Protein AF-A0A9P4QUM4-F1 (afdb_monomer)

Foldseek 3Di:
DDDDPPPPPDLDPQQPDDLDPQHHDPWDFDDDVPDGRLDTPRFKDDAPVPPPSFIDGPNDNGGPVVVVVVVVVVVVVVVVVVVVVVVVVVVVCCVVCVDDPDDPDDD

Solvent-accessible surface area (backbone atoms only — not comparable to full-atom values): 6611 Å² total; per-residue (Å²): 135,84,83,79,81,78,70,75,83,64,80,50,73,34,54,82,35,65,51,80,90,43,68,51,40,90,71,42,67,38,72,46,98,94,38,84,51,64,39,21,70,75,49,33,40,72,21,79,80,64,48,88,89,40,65,17,47,70,80,48,87,37,21,76,65,53,52,47,52,52,51,52,50,54,48,52,53,50,52,56,54,44,52,55,49,50,52,53,50,50,54,51,46,48,69,78,55,63,77,78,79,78,75,75,84,82,129

Radius of gyration: 26.85 Å; Cα contacts (8 Å, |Δi|>4): 102; chains: 1; bounding box: 65×39×69 Å

Sequence (107 aa):
MGQLRTGTKHHCPGKNCWISDISPGGCRPVKEAGIKNAYCSKHEQKCPNGCASWICLKNQSGCGNCVREEEMESKREREAAQTTRDAANQAQDTFWNPGKERKKPRK

Mean predicted aligned error: 11.43 Å

Organism: NCBI:txid682080

Secondary structure (DSSP, 8-state):
----------SSGGGTS-BTTBPS----EEEETTEEEEEETTTEEE-TT--TT-EEETT-SS-HHHHHHHHHHHHHHHHHHHHHHHHHHHHHHHHHSPPPP-PPPP-

pLDDT: mean 81.12, std 12.54, range [36.0, 93.62]

Structure (mmCIF, N/CA/C/O backbone):
data_AF-A0A9P4QUM4-F1
#
_entry.id   AF-A0A9P4QUM4-F1
#
loop_
_atom_site.group_PDB
_atom_site.id
_atom_site.type_symbol
_atom_site.label_atom_id
_atom_site.label_alt_id
_atom_site.label_comp_id
_atom_site.label_asym_id
_atom_site.label_entity_id
_atom_site.label_seq_id
_atom_site.pdbx_PDB_ins_code
_at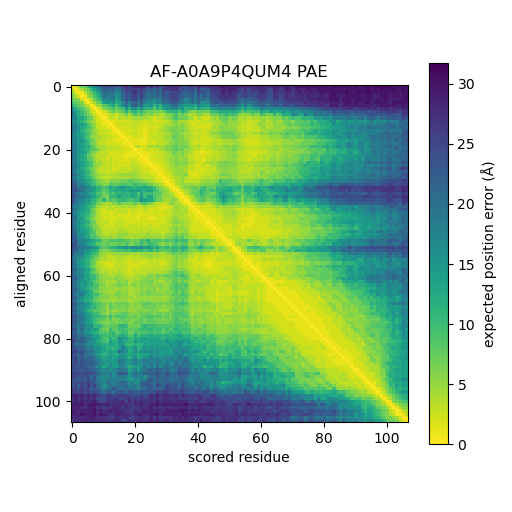om_site.Cartn_x
_atom_site.Cartn_y
_atom_site.Cartn_z
_atom_site.occupancy
_atom_site.B_iso_or_equiv
_atom_site.auth_seq_id
_atom_site.auth_comp_id
_atom_site.auth_asym_id
_atom_site.auth_atom_id
_atom_site.pdbx_PDB_model_num
ATOM 1 N N . MET A 1 1 ? 23.153 31.262 -3.379 1.00 36.00 1 MET A N 1
ATOM 2 C CA . MET A 1 1 ? 23.438 30.217 -4.388 1.00 36.00 1 MET A CA 1
ATOM 3 C C . MET A 1 1 ? 22.341 29.163 -4.289 1.00 36.00 1 MET A C 1
ATOM 5 O O . MET A 1 1 ? 22.312 28.430 -3.310 1.00 36.00 1 MET A O 1
ATOM 9 N N . GLY A 1 2 ? 21.369 29.171 -5.205 1.00 44.53 2 GLY A N 1
ATOM 10 C CA . GLY A 1 2 ? 20.217 28.264 -5.160 1.00 44.53 2 GLY A CA 1
ATOM 11 C C . GLY A 1 2 ? 20.621 26.818 -5.453 1.00 44.53 2 GLY A C 1
ATOM 12 O O . GLY A 1 2 ? 21.310 26.558 -6.435 1.00 44.53 2 GLY A O 1
ATOM 13 N N . GLN A 1 3 ? 20.199 25.877 -4.606 1.00 45.84 3 GLN A N 1
ATOM 14 C CA . GLN A 1 3 ? 20.352 24.446 -4.868 1.00 45.84 3 GLN A CA 1
ATOM 15 C C . GLN A 1 3 ? 19.539 24.068 -6.112 1.00 45.84 3 GLN A C 1
ATOM 17 O O . GLN A 1 3 ? 18.306 24.058 -6.089 1.00 45.84 3 GLN A O 1
ATOM 22 N N . LEU A 1 4 ? 20.230 23.737 -7.202 1.00 43.06 4 LEU A N 1
ATOM 23 C CA . LEU A 1 4 ? 19.626 23.102 -8.366 1.00 43.06 4 LEU A CA 1
ATOM 24 C C . LEU A 1 4 ? 19.098 21.732 -7.924 1.00 43.06 4 LEU A C 1
ATOM 26 O O . LEU A 1 4 ? 19.871 20.814 -7.659 1.00 43.06 4 LEU A O 1
ATOM 30 N N . ARG A 1 5 ? 17.773 21.585 -7.828 1.00 48.50 5 ARG A N 1
ATOM 31 C CA . ARG A 1 5 ? 1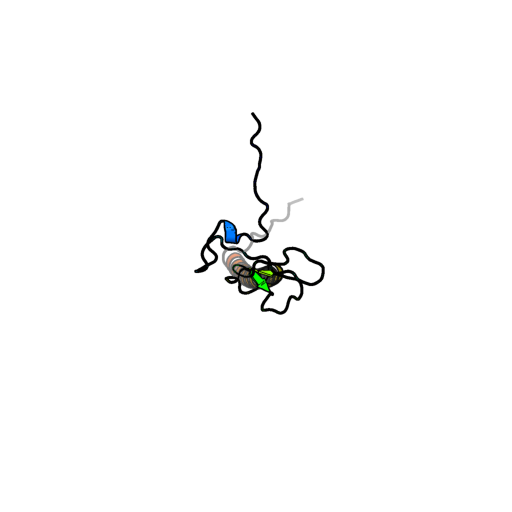7.112 20.287 -7.639 1.00 48.50 5 ARG A CA 1
ATOM 32 C C . ARG A 1 5 ? 17.267 19.462 -8.922 1.00 48.50 5 ARG A C 1
ATOM 34 O O . ARG A 1 5 ? 16.313 19.295 -9.674 1.00 48.50 5 ARG A O 1
ATOM 41 N N . THR A 1 6 ? 18.454 18.915 -9.172 1.00 46.53 6 THR A N 1
ATOM 42 C CA . THR A 1 6 ? 18.746 17.964 -10.264 1.00 46.53 6 THR A CA 1
ATOM 43 C C . THR A 1 6 ? 18.231 16.555 -9.950 1.00 46.53 6 THR A C 1
ATOM 45 O O . THR A 1 6 ? 18.803 15.544 -10.359 1.00 46.53 6 THR A O 1
ATOM 48 N N . GLY A 1 7 ? 17.119 16.462 -9.216 1.00 55.97 7 GLY A N 1
ATOM 49 C CA . GLY A 1 7 ? 16.442 15.200 -8.987 1.00 55.97 7 GLY A CA 1
ATOM 50 C C . GLY A 1 7 ? 15.913 14.685 -10.318 1.00 55.97 7 GLY A C 1
ATOM 51 O O . GLY A 1 7 ? 14.898 15.169 -10.815 1.00 55.97 7 GLY A O 1
ATOM 52 N N . THR A 1 8 ? 16.591 13.700 -10.903 1.00 58.72 8 THR A N 1
ATOM 53 C CA . THR A 1 8 ? 16.028 12.893 -11.987 1.00 58.72 8 THR A CA 1
ATOM 54 C C . THR A 1 8 ? 14.745 12.263 -11.454 1.00 58.72 8 THR A C 1
ATOM 56 O O . THR A 1 8 ? 14.816 11.316 -10.667 1.00 58.72 8 THR A O 1
ATOM 59 N N . LYS A 1 9 ? 13.582 12.827 -11.828 1.00 66.31 9 LYS A N 1
ATOM 60 C CA . LYS A 1 9 ? 12.266 12.288 -11.461 1.00 66.31 9 LYS A CA 1
ATOM 61 C C . LYS A 1 9 ? 12.255 10.825 -11.866 1.00 66.31 9 LYS A C 1
ATOM 63 O O . LYS A 1 9 ? 12.344 10.500 -13.050 1.00 66.31 9 LYS A O 1
ATOM 68 N N . HIS A 1 10 ? 12.252 9.954 -10.870 1.00 74.25 10 HIS A N 1
ATOM 69 C CA . HIS A 1 10 ? 12.238 8.532 -11.113 1.00 74.25 10 HIS A CA 1
ATOM 70 C C . HIS A 1 10 ? 10.802 8.036 -11.159 1.00 74.25 10 HIS A C 1
ATOM 72 O O . HIS A 1 10 ? 9.948 8.574 -10.465 1.00 74.25 10 HIS A O 1
ATOM 78 N N . HIS A 1 11 ? 10.545 7.045 -12.007 1.00 80.06 11 HIS A N 1
ATOM 79 C CA . HIS A 1 11 ? 9.195 6.536 -12.231 1.00 80.06 11 HIS A CA 1
ATOM 80 C C . HIS A 1 11 ? 8.710 5.621 -11.099 1.00 80.06 11 HIS A C 1
ATOM 82 O O . HIS A 1 11 ? 7.511 5.436 -10.981 1.00 80.06 11 HIS A O 1
ATOM 88 N N . CYS A 1 12 ? 9.618 5.102 -10.261 1.00 86.62 12 CYS A N 1
ATOM 89 C CA . CYS A 1 12 ? 9.293 4.255 -9.113 1.00 86.62 12 CYS A CA 1
ATOM 90 C C . CYS A 1 12 ? 10.039 4.692 -7.832 1.00 86.62 12 CYS A C 1
ATOM 92 O O . CYS A 1 12 ? 11.098 5.324 -7.901 1.00 86.62 12 CYS A O 1
ATOM 94 N N . PRO A 1 13 ? 9.562 4.332 -6.632 1.00 85.44 13 PRO A N 1
ATOM 95 C CA . PRO A 1 13 ? 10.281 4.623 -5.387 1.00 85.44 13 PRO A CA 1
ATOM 96 C C . PRO A 1 13 ? 11.529 3.734 -5.207 1.00 85.44 13 PRO A C 1
ATOM 98 O O . PRO A 1 13 ? 12.526 4.175 -4.636 1.00 85.44 13 PRO A O 1
ATOM 101 N N . GLY A 1 14 ? 11.534 2.527 -5.792 1.00 87.38 14 GLY A N 1
ATOM 102 C CA . GLY A 1 14 ? 12.611 1.534 -5.653 1.00 87.38 14 GLY A CA 1
ATOM 103 C C . GLY A 1 14 ? 13.985 1.930 -6.213 1.00 87.38 14 GLY A C 1
ATOM 104 O O . GLY A 1 14 ? 14.954 1.191 -6.067 1.00 87.38 14 GLY A O 1
ATOM 105 N N . LYS A 1 15 ? 14.143 3.109 -6.828 1.00 88.69 15 LYS A N 1
ATOM 106 C CA . LYS A 1 15 ? 15.487 3.620 -7.154 1.00 88.69 15 LYS A CA 1
ATOM 107 C C . LYS A 1 15 ? 16.298 3.952 -5.908 1.00 88.69 15 LYS A C 1
ATOM 109 O O . LYS A 1 15 ? 17.506 3.741 -5.923 1.00 88.69 15 LYS A O 1
ATOM 114 N N . ASN A 1 16 ? 15.644 4.466 -4.869 1.00 88.00 16 ASN A N 1
ATOM 115 C CA . ASN A 1 16 ? 16.318 5.001 -3.686 1.00 88.00 16 ASN A CA 1
ATOM 116 C C . ASN A 1 16 ? 16.120 4.134 -2.434 1.00 88.00 16 ASN A C 1
ATOM 118 O O . ASN A 1 16 ? 16.729 4.419 -1.408 1.00 88.00 16 ASN A O 1
ATOM 122 N N . CYS A 1 17 ? 15.279 3.099 -2.492 1.00 88.25 17 CYS A N 1
ATOM 123 C CA . CYS A 1 17 ? 14.994 2.230 -1.356 1.00 88.25 17 CYS A CA 1
ATOM 124 C C . CYS A 1 17 ? 14.884 0.759 -1.764 1.00 88.25 17 CYS A C 1
ATOM 126 O O . CYS A 1 17 ? 14.640 0.427 -2.926 1.00 88.25 17 CYS A O 1
ATOM 128 N N . TRP A 1 18 ? 15.093 -0.112 -0.779 1.00 92.38 18 TRP A N 1
ATOM 129 C CA . TRP A 1 18 ? 14.830 -1.539 -0.898 1.00 92.38 18 TRP A CA 1
ATOM 130 C C . TRP A 1 18 ? 13.324 -1.777 -0.919 1.00 92.38 18 TRP A C 1
ATOM 132 O O . TRP A 1 18 ? 12.583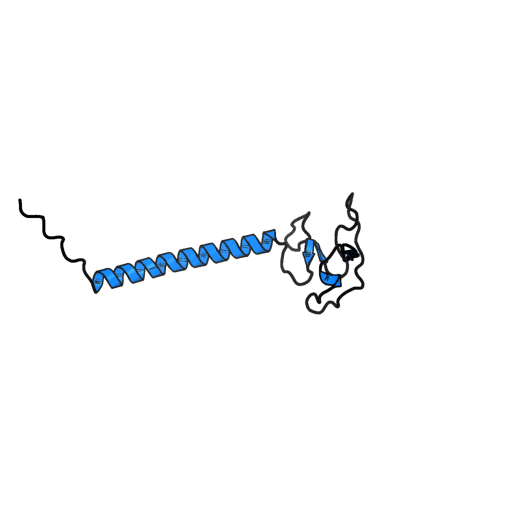 -1.157 -0.153 1.00 92.38 18 TRP A O 1
ATOM 142 N N . ILE A 1 19 ? 12.880 -2.682 -1.784 1.00 90.31 19 ILE A N 1
ATOM 143 C CA . ILE A 1 19 ? 11.496 -3.156 -1.803 1.00 90.31 19 ILE A CA 1
ATOM 144 C C . ILE A 1 19 ? 11.533 -4.623 -1.409 1.00 90.31 19 ILE A C 1
ATOM 146 O O . ILE A 1 19 ? 11.803 -5.477 -2.248 1.00 90.31 19 ILE A O 1
ATOM 150 N N . SER A 1 20 ? 11.320 -4.894 -0.122 1.00 89.19 20 SER A N 1
ATOM 151 C CA . SER A 1 20 ? 11.610 -6.199 0.481 1.00 89.19 20 SER A CA 1
ATOM 152 C C . SER A 1 20 ? 13.051 -6.639 0.193 1.00 89.19 20 SER A C 1
ATOM 154 O O . SER A 1 20 ? 13.991 -5.951 0.586 1.00 89.19 20 SER A O 1
ATOM 156 N N . ASP A 1 21 ? 13.233 -7.750 -0.512 1.00 92.81 21 ASP A N 1
ATOM 157 C CA . ASP A 1 21 ? 14.506 -8.335 -0.932 1.00 92.81 21 ASP A CA 1
ATOM 158 C C . ASP A 1 21 ? 15.040 -7.746 -2.254 1.00 92.81 21 ASP A C 1
ATOM 160 O O . ASP A 1 21 ? 16.165 -8.028 -2.671 1.00 92.81 21 ASP A O 1
ATOM 164 N N . ILE A 1 22 ? 14.264 -6.885 -2.919 1.00 92.50 22 ILE A N 1
ATOM 165 C CA . ILE A 1 22 ? 14.633 -6.285 -4.199 1.00 92.50 22 ILE A CA 1
ATOM 166 C C . ILE A 1 22 ? 15.527 -5.067 -3.965 1.00 92.50 22 ILE A C 1
ATOM 168 O O . ILE A 1 22 ? 15.102 -4.042 -3.421 1.00 92.50 22 ILE A O 1
ATOM 172 N N . SER A 1 23 ? 16.762 -5.158 -4.462 1.00 93.12 23 SER A N 1
ATOM 173 C CA . SER A 1 23 ? 17.767 -4.105 -4.308 1.00 93.12 23 SER A CA 1
ATOM 174 C C . SER A 1 23 ? 17.366 -2.769 -4.955 1.00 93.12 23 SER A C 1
ATOM 176 O O . SER A 1 23 ? 16.682 -2.760 -5.992 1.00 93.12 23 SER A O 1
ATOM 178 N N . PRO A 1 24 ? 17.836 -1.629 -4.414 1.00 93.62 24 PRO A N 1
ATOM 179 C CA . PRO A 1 24 ? 17.637 -0.323 -5.021 1.00 93.62 24 PRO A CA 1
ATOM 180 C C . PRO A 1 24 ? 18.257 -0.223 -6.420 1.00 93.62 24 PRO A C 1
ATOM 182 O O . PRO A 1 24 ? 19.186 -0.953 -6.774 1.00 93.62 24 PRO A O 1
ATOM 185 N N . GLY A 1 25 ? 17.756 0.707 -7.230 1.00 88.81 25 GLY A N 1
ATOM 186 C CA . GLY A 1 25 ? 18.321 1.014 -8.547 1.00 88.81 25 GLY A CA 1
ATOM 187 C C . GLY A 1 25 ? 18.123 -0.086 -9.601 1.00 88.81 25 GLY A C 1
ATOM 188 O O . GLY A 1 25 ? 17.378 -1.049 -9.415 1.00 88.81 25 GLY A O 1
ATOM 189 N N . GLY A 1 26 ? 18.766 0.074 -10.763 1.00 88.00 26 GLY A N 1
ATOM 190 C CA . GLY A 1 26 ? 18.588 -0.837 -11.906 1.00 88.00 26 GLY A CA 1
ATOM 191 C C . GLY A 1 26 ? 17.176 -0.805 -12.509 1.00 88.00 26 GLY A C 1
ATOM 192 O O . GLY A 1 26 ? 16.725 -1.787 -13.094 1.00 88.00 26 GLY A O 1
ATOM 193 N N . CYS A 1 27 ? 16.458 0.301 -12.325 1.00 87.88 27 CYS A N 1
ATOM 194 C CA . CYS A 1 27 ? 15.051 0.417 -12.676 1.00 87.88 27 CYS A CA 1
ATOM 195 C C . CYS A 1 27 ? 14.872 0.533 -14.191 1.00 87.88 27 CYS A C 1
ATOM 197 O O . CYS A 1 27 ? 15.501 1.375 -14.839 1.00 87.88 27 CYS A O 1
ATOM 199 N N . ARG A 1 28 ? 13.989 -0.295 -14.747 1.00 87.44 28 ARG A N 1
ATOM 200 C CA . ARG A 1 28 ? 13.684 -0.326 -16.178 1.00 87.44 28 ARG A CA 1
ATOM 201 C C . ARG A 1 28 ? 12.212 0.027 -16.378 1.00 87.44 28 ARG A C 1
ATOM 203 O O . ARG A 1 28 ? 11.361 -0.744 -15.931 1.00 87.44 28 ARG A O 1
ATOM 210 N N . PRO A 1 29 ? 11.904 1.166 -17.019 1.00 86.25 29 PRO A N 1
ATOM 211 C CA . PRO A 1 29 ? 10.525 1.542 -17.261 1.00 86.25 29 PRO A CA 1
ATOM 212 C C . PRO A 1 29 ? 9.913 0.632 -18.326 1.00 86.25 29 PRO A C 1
ATOM 214 O O . PRO A 1 29 ? 10.461 0.468 -19.418 1.00 86.25 29 PRO A O 1
ATOM 217 N N . VAL A 1 30 ? 8.748 0.081 -18.019 1.00 86.12 30 VAL A N 1
ATOM 218 C CA . VAL A 1 30 ? 7.880 -0.597 -18.977 1.00 86.12 30 VAL A CA 1
ATOM 219 C C . VAL A 1 30 ? 6.992 0.452 -19.642 1.00 86.12 30 VAL A C 1
ATOM 221 O O . VAL A 1 30 ? 6.519 1.396 -19.003 1.00 86.12 30 VAL A O 1
ATOM 224 N N . LYS A 1 31 ? 6.801 0.316 -20.955 1.00 81.75 31 LYS A N 1
ATOM 225 C CA . LYS A 1 31 ? 5.857 1.131 -21.722 1.00 81.75 31 LYS A CA 1
ATOM 226 C C . LYS A 1 31 ? 4.571 0.334 -21.881 1.00 81.75 31 LYS A C 1
ATOM 228 O O . LYS A 1 31 ? 4.618 -0.804 -22.335 1.00 81.75 31 LYS A O 1
ATOM 233 N N . GLU A 1 32 ? 3.452 0.949 -21.538 1.00 77.69 32 GLU A N 1
ATOM 234 C CA . GLU A 1 32 ? 2.115 0.412 -21.782 1.00 77.69 32 GLU A CA 1
ATOM 235 C C . GLU A 1 32 ? 1.359 1.391 -22.687 1.00 77.69 32 GLU A C 1
ATOM 237 O O . GLU A 1 32 ? 1.734 2.561 -22.752 1.00 77.69 32 GLU A O 1
ATOM 242 N N . ALA A 1 33 ? 0.372 0.913 -23.447 1.00 70.31 33 ALA A N 1
ATOM 243 C CA . ALA A 1 33 ? -0.298 1.641 -24.529 1.00 70.31 33 ALA A CA 1
ATOM 244 C C . ALA A 1 33 ? -0.566 3.131 -24.207 1.00 70.31 33 ALA A C 1
ATOM 246 O O . ALA A 1 33 ? -1.464 3.471 -23.447 1.00 70.31 33 ALA A O 1
ATOM 247 N N . GLY A 1 34 ? 0.235 4.029 -24.794 1.00 66.19 34 GLY A N 1
ATOM 248 C CA . GLY A 1 34 ? 0.103 5.485 -24.638 1.00 66.19 34 GLY A CA 1
ATOM 249 C C . GLY A 1 34 ? 0.788 6.112 -23.412 1.00 66.19 34 GLY A C 1
ATOM 250 O O . GLY A 1 34 ? 0.917 7.334 -23.366 1.00 66.19 34 GLY A O 1
ATOM 251 N N . ILE A 1 35 ? 1.303 5.325 -22.461 1.00 69.31 35 ILE A N 1
ATOM 252 C CA . ILE A 1 35 ? 1.946 5.820 -21.232 1.00 69.31 35 ILE A CA 1
ATOM 253 C C . ILE A 1 35 ? 3.457 5.548 -21.276 1.00 69.31 35 ILE A C 1
ATOM 255 O O . ILE A 1 35 ? 3.932 4.409 -21.202 1.00 69.31 35 ILE A O 1
ATOM 259 N N . LYS A 1 36 ? 4.250 6.624 -21.376 1.00 59.91 36 LYS A N 1
ATOM 260 C CA . LYS A 1 36 ? 5.709 6.559 -21.197 1.00 59.91 36 LYS A CA 1
ATOM 261 C C . LYS A 1 36 ? 6.016 6.378 -19.706 1.00 59.91 36 LYS A C 1
ATOM 263 O O . LYS A 1 36 ? 5.582 7.194 -18.905 1.00 59.91 36 LYS A O 1
ATOM 268 N N . ASN A 1 37 ? 6.818 5.365 -19.368 1.00 66.69 37 ASN A N 1
ATOM 269 C CA . ASN A 1 37 ? 7.180 4.989 -17.993 1.00 66.69 37 ASN A CA 1
ATOM 270 C C . ASN A 1 37 ? 5.972 4.582 -17.138 1.00 66.69 37 ASN A C 1
ATOM 272 O O . ASN A 1 37 ? 5.767 5.148 -16.070 1.00 66.69 37 ASN A O 1
ATOM 276 N N . ALA A 1 38 ? 5.184 3.614 -17.614 1.00 79.94 38 ALA A N 1
ATOM 277 C CA . ALA A 1 38 ? 4.006 3.141 -16.894 1.00 79.94 38 ALA A CA 1
ATOM 278 C C . ALA A 1 38 ? 4.387 2.600 -15.507 1.00 79.94 38 ALA A C 1
ATOM 280 O O . ALA A 1 38 ? 3.846 3.063 -14.516 1.00 79.94 38 ALA A O 1
ATOM 281 N N . TYR A 1 39 ? 5.358 1.684 -15.435 1.00 85.44 39 TYR A N 1
ATOM 282 C CA . TYR A 1 39 ? 5.872 1.140 -14.173 1.00 85.44 39 TYR A CA 1
ATOM 283 C C . TYR A 1 39 ? 7.293 0.588 -14.321 1.00 85.44 39 TYR A C 1
ATOM 285 O O . TYR A 1 39 ? 7.775 0.354 -15.431 1.00 85.44 39 TYR A O 1
ATOM 293 N N . CYS A 1 40 ? 7.978 0.363 -13.206 1.00 90.88 40 CYS A N 1
ATOM 294 C CA . CYS A 1 40 ? 9.287 -0.270 -13.139 1.00 90.88 40 CYS A CA 1
ATOM 295 C C . CYS A 1 40 ? 9.162 -1.791 -13.193 1.00 90.88 40 CYS A C 1
ATOM 297 O O . CYS A 1 40 ? 8.599 -2.401 -12.289 1.00 90.88 40 CYS A O 1
ATOM 299 N N . SER A 1 41 ? 9.804 -2.440 -14.164 1.00 89.62 41 SER A N 1
ATOM 300 C CA . SER A 1 41 ? 9.785 -3.907 -14.273 1.00 89.62 41 SER A CA 1
ATOM 301 C C . SER A 1 41 ? 10.410 -4.622 -13.066 1.00 89.62 41 SER A C 1
ATOM 303 O O . SER A 1 41 ? 10.126 -5.794 -12.806 1.00 89.62 41 SER A O 1
ATOM 305 N N . LYS A 1 42 ? 11.320 -3.947 -12.351 1.00 92.19 42 LYS A N 1
ATOM 306 C CA . LYS A 1 42 ? 12.057 -4.515 -11.216 1.00 92.19 42 LYS A CA 1
ATOM 307 C C . LYS A 1 42 ? 11.265 -4.389 -9.920 1.00 92.19 42 LYS A C 1
ATOM 309 O O . LYS A 1 42 ? 11.133 -5.378 -9.211 1.00 92.19 42 LYS A O 1
ATOM 314 N N . HIS A 1 43 ? 10.746 -3.199 -9.646 1.00 92.94 43 HIS A N 1
ATOM 315 C CA . HIS A 1 43 ? 10.220 -2.785 -8.343 1.00 92.94 43 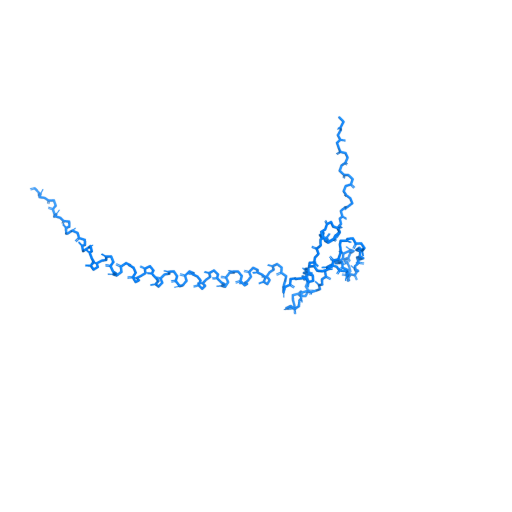HIS A CA 1
ATOM 316 C C . HIS A 1 43 ? 8.699 -2.814 -8.251 1.00 92.94 43 HIS A C 1
ATOM 318 O O . HIS A 1 43 ? 8.149 -2.918 -7.157 1.00 92.94 43 HIS A O 1
ATOM 324 N N . GLU A 1 44 ? 8.032 -2.738 -9.395 1.00 90.62 44 GLU A N 1
ATOM 325 C CA . GLU A 1 44 ? 6.591 -2.577 -9.493 1.00 90.62 44 GLU A CA 1
ATOM 326 C C . GLU A 1 44 ? 5.971 -3.724 -10.297 1.00 90.62 44 GLU A C 1
ATOM 328 O O . GLU A 1 44 ? 6.644 -4.433 -11.054 1.00 90.62 44 GLU A O 1
ATOM 333 N N . GLN A 1 45 ? 4.675 -3.926 -10.098 1.00 89.12 45 GLN A N 1
ATOM 334 C CA . GLN A 1 45 ? 3.857 -4.913 -10.789 1.00 89.12 45 GLN A CA 1
ATOM 335 C C . GLN A 1 45 ? 2.444 -4.374 -10.999 1.00 89.12 45 GLN A C 1
ATOM 337 O O . GLN A 1 45 ? 2.013 -3.443 -10.316 1.00 89.12 45 GLN A O 1
ATOM 342 N N . LYS A 1 46 ? 1.707 -4.975 -11.934 1.00 88.44 46 LYS A N 1
ATOM 343 C CA . LYS A 1 46 ? 0.265 -4.739 -12.036 1.00 88.44 46 LYS A CA 1
ATOM 344 C C . LYS A 1 46 ? -0.423 -5.242 -10.776 1.00 88.44 46 LYS A C 1
ATOM 346 O O . LYS A 1 46 ? 0.045 -6.199 -10.160 1.00 88.44 46 LYS A O 1
ATOM 351 N N . CYS A 1 47 ? -1.526 -4.600 -10.412 1.00 89.50 47 CYS A N 1
ATOM 352 C CA . CYS A 1 47 ? -2.276 -5.007 -9.239 1.00 89.50 47 CYS A CA 1
ATOM 353 C C . CYS A 1 47 ? -2.720 -6.478 -9.348 1.00 89.50 47 CYS A C 1
ATOM 355 O O . CYS A 1 47 ? -3.425 -6.816 -10.304 1.00 89.50 47 CYS A O 1
ATOM 357 N N . PRO A 1 48 ? -2.349 -7.344 -8.384 1.00 87.75 48 PRO A N 1
ATOM 358 C CA . PRO A 1 48 ? -2.717 -8.760 -8.415 1.00 87.75 48 PRO A CA 1
ATOM 359 C C . PRO A 1 48 ? -4.232 -8.973 -8.270 1.00 87.75 48 PRO A C 1
ATOM 361 O O . PRO A 1 48 ? -4.759 -9.958 -8.771 1.00 87.75 48 PRO A O 1
ATOM 364 N N . ASN A 1 49 ? -4.946 -8.008 -7.681 1.00 87.12 49 ASN A N 1
ATOM 365 C CA . ASN A 1 49 ? -6.399 -8.043 -7.488 1.00 87.12 49 ASN A CA 1
ATOM 366 C C . ASN A 1 49 ? -7.197 -7.610 -8.735 1.00 87.12 49 ASN A C 1
ATOM 368 O O . ASN A 1 49 ? -8.403 -7.396 -8.661 1.00 87.12 49 ASN A O 1
ATOM 372 N N . GLY A 1 50 ? -6.541 -7.438 -9.890 1.00 84.31 50 GLY A N 1
ATOM 373 C CA . GLY A 1 50 ? -7.220 -7.133 -11.153 1.00 84.31 50 GLY A CA 1
ATOM 374 C C . GLY A 1 50 ? -7.589 -5.660 -11.358 1.00 84.31 50 GLY A C 1
ATOM 375 O O . GLY A 1 50 ? -8.329 -5.341 -12.288 1.00 84.31 50 GLY A O 1
ATOM 376 N N . CYS A 1 51 ? -7.059 -4.733 -10.552 1.00 84.69 51 CYS A N 1
ATOM 377 C CA . CYS A 1 51 ? -7.229 -3.298 -10.787 1.00 84.69 51 CYS A CA 1
ATOM 378 C C . CYS A 1 51 ? -6.455 -2.882 -12.054 1.00 84.69 51 CYS A C 1
ATOM 380 O O . CYS A 1 51 ? -5.266 -2.572 -11.990 1.00 84.69 51 CYS A O 1
ATOM 382 N N . ALA A 1 52 ? -7.133 -2.892 -13.206 1.00 71.62 52 ALA A N 1
ATOM 383 C CA . ALA A 1 52 ? -6.530 -2.873 -14.545 1.00 71.62 52 ALA A CA 1
ATOM 384 C C . ALA A 1 52 ? -5.545 -1.722 -14.823 1.00 71.62 52 ALA A C 1
ATOM 386 O O . ALA A 1 52 ? -4.631 -1.881 -15.627 1.00 71.62 52 ALA A O 1
ATOM 387 N N . SER A 1 53 ? -5.709 -0.576 -14.161 1.00 74.31 53 SER A N 1
ATOM 388 C CA . SER A 1 53 ? -4.874 0.616 -14.373 1.00 74.31 53 SER A CA 1
ATOM 389 C C . SER A 1 53 ? -3.935 0.931 -13.209 1.00 74.31 53 SER A C 1
ATOM 391 O O . SER A 1 53 ? -3.236 1.941 -13.252 1.00 74.31 53 SER A O 1
ATOM 393 N N . TRP A 1 54 ? -3.923 0.104 -12.161 1.00 83.00 54 TRP A N 1
ATOM 394 C CA . TRP A 1 54 ? -3.168 0.387 -10.947 1.00 83.00 54 TRP A CA 1
ATOM 395 C C . TRP A 1 54 ? -1.919 -0.477 -10.839 1.00 83.00 54 TRP A C 1
ATOM 397 O O . TRP A 1 54 ? -1.913 -1.675 -11.130 1.00 83.00 54 TRP A O 1
ATOM 407 N N . ILE A 1 55 ? -0.856 0.166 -10.376 1.00 86.75 55 ILE A N 1
ATOM 408 C CA . ILE A 1 55 ? 0.461 -0.422 -10.184 1.00 86.75 55 ILE A CA 1
ATOM 409 C C . ILE A 1 55 ? 0.737 -0.482 -8.687 1.00 86.75 55 ILE A C 1
ATOM 411 O O . ILE A 1 55 ? 0.362 0.417 -7.932 1.00 86.75 55 ILE A O 1
ATOM 415 N N . CYS A 1 56 ? 1.373 -1.562 -8.261 1.00 89.31 56 CYS A N 1
ATOM 416 C CA . CYS A 1 56 ? 1.736 -1.813 -6.874 1.00 89.31 56 CYS A CA 1
ATOM 417 C C . CYS A 1 56 ? 3.225 -2.094 -6.796 1.00 89.31 56 CYS A C 1
ATOM 419 O O . CYS A 1 56 ? 3.839 -2.544 -7.769 1.00 89.31 56 CYS A O 1
ATOM 421 N N . LEU A 1 57 ? 3.804 -1.891 -5.620 1.00 90.38 57 LEU A N 1
ATOM 422 C CA . LEU A 1 57 ? 5.125 -2.437 -5.362 1.00 90.38 57 LEU A CA 1
ATOM 423 C C . LEU A 1 57 ? 5.043 -3.962 -5.288 1.00 90.38 57 LEU A C 1
ATOM 425 O O . LEU A 1 57 ? 4.027 -4.522 -4.877 1.00 90.38 57 LEU A O 1
ATOM 429 N N . LYS A 1 58 ? 6.118 -4.651 -5.672 1.00 91.38 58 LYS A N 1
ATOM 430 C CA . LYS A 1 58 ? 6.131 -6.125 -5.663 1.00 91.38 58 LYS A CA 1
ATOM 431 C C . LYS A 1 58 ? 5.955 -6.755 -4.284 1.00 91.38 58 LYS A C 1
ATOM 433 O O . LYS A 1 58 ? 5.573 -7.912 -4.189 1.00 91.38 58 LYS A O 1
ATOM 438 N N . ASN A 1 59 ? 6.221 -5.995 -3.229 1.00 89.94 59 ASN A N 1
ATOM 439 C CA . ASN A 1 59 ? 6.017 -6.427 -1.855 1.00 89.94 59 ASN A CA 1
ATOM 440 C C . ASN A 1 59 ? 4.616 -6.134 -1.303 1.00 89.94 59 ASN A C 1
ATOM 442 O O . ASN A 1 59 ? 4.337 -6.498 -0.165 1.00 89.94 59 ASN A O 1
ATOM 446 N N . GLN A 1 60 ? 3.761 -5.446 -2.060 1.00 88.00 60 GLN A N 1
ATOM 447 C CA . GLN A 1 60 ? 2.399 -5.134 -1.644 1.00 88.00 60 GLN A CA 1
ATOM 448 C C . GLN A 1 60 ? 1.430 -6.184 -2.189 1.00 88.00 60 GLN A C 1
ATOM 450 O O . GLN A 1 60 ? 1.537 -6.604 -3.343 1.00 88.00 60 GLN A O 1
ATOM 455 N N . SER A 1 61 ? 0.464 -6.573 -1.356 1.00 87.19 61 SER A N 1
ATOM 456 C CA . SER A 1 61 ? -0.630 -7.490 -1.702 1.00 87.19 61 SER A CA 1
ATOM 457 C C . SER A 1 61 ? -1.651 -6.875 -2.660 1.00 87.19 61 SER A C 1
ATOM 459 O O . SER A 1 61 ? -2.395 -7.600 -3.307 1.00 87.19 61 SER A O 1
ATOM 461 N N . GLY A 1 62 ? -1.690 -5.548 -2.783 1.00 88.81 62 GLY A N 1
ATOM 462 C CA . GLY A 1 62 ? -2.660 -4.840 -3.608 1.00 88.81 62 GLY A CA 1
ATOM 463 C C . GLY A 1 62 ? -2.245 -3.401 -3.892 1.00 88.81 62 GLY A C 1
ATOM 464 O O . GLY A 1 62 ? -1.219 -2.918 -3.408 1.00 88.81 62 GLY A O 1
ATOM 465 N N . CYS A 1 63 ? -3.034 -2.709 -4.718 1.00 89.75 63 CYS A N 1
ATOM 466 C CA . CYS A 1 63 ? -2.791 -1.294 -5.000 1.00 89.75 63 CYS A CA 1
ATOM 467 C C . CYS A 1 63 ? -3.270 -0.424 -3.840 1.00 89.75 63 CYS A C 1
ATOM 469 O O . CYS A 1 63 ? -3.953 -0.905 -2.940 1.00 89.75 63 CYS A O 1
ATOM 471 N N . GLY A 1 64 ? -2.968 0.876 -3.883 1.00 84.06 64 GLY A N 1
ATOM 472 C CA . GLY A 1 64 ? -3.429 1.810 -2.852 1.00 84.06 64 GLY A CA 1
ATOM 473 C C . GLY A 1 64 ? -4.947 1.785 -2.630 1.00 84.06 64 GLY A C 1
ATOM 474 O O . GLY A 1 64 ? -5.389 2.024 -1.512 1.00 84.06 64 GLY A O 1
ATOM 475 N N . ASN A 1 65 ? -5.746 1.446 -3.653 1.00 87.31 65 ASN A N 1
ATOM 476 C CA . ASN A 1 65 ? -7.186 1.262 -3.474 1.00 87.31 65 ASN A CA 1
ATOM 477 C C . ASN A 1 65 ? -7.519 -0.017 -2.697 1.00 87.31 65 ASN A C 1
ATOM 479 O O . ASN A 1 65 ? -8.292 0.053 -1.753 1.00 87.31 65 ASN A O 1
ATOM 483 N N . CYS A 1 66 ? -6.895 -1.149 -3.040 1.00 88.25 66 CYS A N 1
ATOM 484 C CA . CYS A 1 66 ? -7.106 -2.412 -2.326 1.00 88.25 66 CYS A CA 1
ATOM 485 C C . CYS A 1 66 ? -6.739 -2.279 -0.846 1.00 88.25 66 CYS A C 1
ATOM 487 O O . CYS A 1 66 ? -7.528 -2.637 0.017 1.00 88.25 66 CYS A O 1
ATOM 489 N N . VAL A 1 67 ? -5.576 -1.685 -0.558 1.00 87.44 67 VAL A N 1
ATOM 490 C CA . VAL A 1 67 ? -5.126 -1.459 0.824 1.00 87.44 67 VAL A CA 1
ATOM 491 C C . VAL A 1 67 ? -6.122 -0.575 1.573 1.00 87.44 67 VAL A C 1
ATOM 493 O O . VAL A 1 67 ? -6.473 -0.856 2.712 1.00 87.44 67 VAL A O 1
ATOM 496 N N . ARG A 1 68 ? -6.633 0.477 0.927 1.00 88.00 68 ARG A N 1
ATOM 497 C CA . ARG A 1 68 ? -7.622 1.365 1.541 1.00 88.00 68 ARG A CA 1
ATOM 498 C C . ARG A 1 68 ? -8.955 0.663 1.805 1.00 88.00 68 ARG A C 1
ATOM 500 O O . ARG A 1 68 ? -9.595 0.959 2.808 1.00 88.00 68 ARG A O 1
ATOM 507 N N . GLU A 1 69 ? -9.406 -0.210 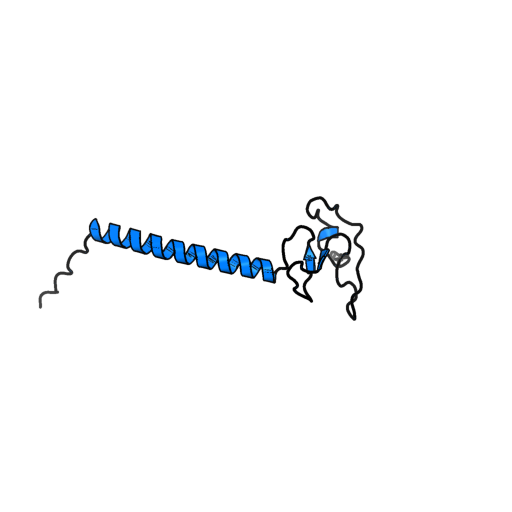0.912 1.00 88.69 69 GLU A N 1
ATOM 508 C CA . GLU A 1 69 ? -10.629 -0.995 1.114 1.00 88.69 69 GLU A CA 1
ATOM 509 C C . GLU A 1 69 ? -10.483 -1.931 2.317 1.00 88.69 69 GLU A C 1
ATOM 511 O O . GLU A 1 69 ? -11.342 -1.906 3.199 1.00 88.69 69 GLU A O 1
ATOM 516 N N . GLU A 1 70 ? -9.356 -2.638 2.416 1.00 87.56 70 GLU A N 1
ATOM 517 C CA . GLU A 1 70 ? -9.013 -3.483 3.569 1.00 87.56 70 GLU A CA 1
ATOM 518 C C . GLU A 1 70 ? -8.953 -2.669 4.876 1.00 87.56 70 GLU A C 1
ATOM 520 O O . GLU A 1 70 ? -9.521 -3.060 5.898 1.00 87.56 70 GLU A O 1
ATOM 525 N N . GLU A 1 71 ? -8.320 -1.493 4.858 1.00 89.75 71 GLU A N 1
ATOM 526 C CA . GLU A 1 71 ? -8.262 -0.602 6.024 1.00 89.75 71 GLU A CA 1
ATOM 527 C C . GLU A 1 71 ? -9.651 -0.107 6.444 1.00 89.75 71 GLU A C 1
ATOM 529 O O . GLU A 1 71 ? -9.955 -0.029 7.638 1.00 89.75 71 GLU A O 1
ATOM 534 N N . MET A 1 72 ? -10.508 0.229 5.478 1.00 90.50 72 MET A N 1
ATOM 535 C CA . MET A 1 72 ? -11.877 0.670 5.743 1.00 90.50 72 MET A CA 1
ATOM 536 C C . MET A 1 72 ? -12.735 -0.459 6.313 1.00 90.50 72 MET A C 1
ATOM 538 O O . MET A 1 72 ? -13.541 -0.202 7.209 1.00 90.50 72 MET A O 1
ATOM 542 N N . GLU A 1 73 ? -12.569 -1.6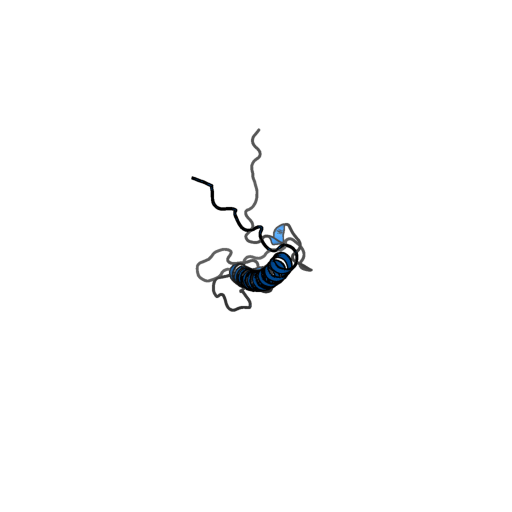87 5.830 1.00 90.56 73 GLU A N 1
ATOM 543 C CA . GLU A 1 73 ? -13.247 -2.863 6.373 1.00 90.56 73 GLU A CA 1
ATOM 544 C C . GLU A 1 73 ? -12.788 -3.148 7.805 1.00 90.56 73 GLU A C 1
ATOM 546 O O . GLU A 1 73 ? -13.616 -3.157 8.717 1.00 90.56 73 GLU A O 1
ATOM 551 N N . SER A 1 74 ? -11.475 -3.215 8.044 1.00 90.69 74 SER A N 1
ATOM 552 C CA . SER A 1 74 ? -10.930 -3.408 9.393 1.00 90.69 74 SER A CA 1
ATOM 553 C C . SER A 1 74 ? -11.370 -2.301 10.356 1.00 90.69 74 SER A C 1
ATOM 555 O O . SER A 1 74 ? -11.657 -2.551 11.530 1.00 90.69 74 SER A O 1
ATOM 557 N N . LYS A 1 75 ? -11.473 -1.058 9.876 1.00 93.50 75 LYS A N 1
ATOM 558 C CA . LYS A 1 75 ? -12.004 0.047 10.677 1.00 93.50 75 LYS A CA 1
ATOM 559 C C . LYS A 1 75 ? -13.472 -0.176 11.047 1.00 93.50 75 LYS A C 1
ATOM 561 O O . LYS A 1 75 ? -13.813 0.005 12.214 1.00 93.50 75 LYS A O 1
ATOM 566 N N . ARG A 1 76 ? -14.318 -0.601 10.104 1.00 92.56 76 ARG A N 1
ATOM 567 C CA . ARG A 1 76 ? -15.736 -0.908 10.370 1.00 92.56 76 ARG A CA 1
ATOM 568 C C . ARG A 1 76 ? -15.892 -2.043 11.379 1.00 92.56 76 ARG A C 1
ATOM 570 O O . ARG A 1 76 ? -16.724 -1.941 12.277 1.00 92.56 76 ARG A O 1
ATOM 577 N N . GLU A 1 77 ? -15.072 -3.086 11.279 1.00 91.06 77 GLU A N 1
ATOM 578 C CA . GLU A 1 77 ? -15.064 -4.187 12.249 1.00 91.06 77 GLU A CA 1
ATOM 579 C C . GLU A 1 77 ? -14.686 -3.704 13.654 1.00 91.06 77 GLU A C 1
ATOM 581 O O . GLU A 1 77 ? -15.344 -4.052 14.636 1.00 91.06 77 GLU A O 1
ATOM 586 N N . ARG A 1 78 ? -13.659 -2.852 13.762 1.00 90.56 78 ARG A N 1
ATOM 587 C CA . ARG A 1 78 ? -13.249 -2.258 15.043 1.00 90.56 78 ARG A CA 1
ATOM 588 C C . ARG A 1 78 ? -14.328 -1.357 15.625 1.00 90.56 78 ARG A C 1
ATOM 590 O O . ARG A 1 78 ? -14.567 -1.423 16.824 1.00 90.56 78 ARG A O 1
ATOM 597 N N . GLU A 1 79 ? -14.984 -0.545 14.802 1.00 91.12 79 GLU A N 1
ATOM 598 C CA . GLU A 1 79 ? -16.087 0.313 15.240 1.00 91.12 79 GLU A CA 1
ATOM 599 C C . GLU A 1 79 ? -17.277 -0.525 15.736 1.00 91.12 79 GLU A C 1
ATOM 601 O O . GLU A 1 79 ? -17.816 -0.232 16.801 1.00 91.12 79 GLU A O 1
ATOM 606 N N . ALA A 1 80 ? -17.632 -1.620 15.056 1.00 88.44 80 ALA A N 1
ATOM 607 C CA . ALA A 1 80 ? -18.678 -2.540 15.516 1.00 88.44 80 ALA A CA 1
ATOM 608 C C . ALA A 1 80 ? -18.297 -3.286 16.814 1.00 88.44 80 ALA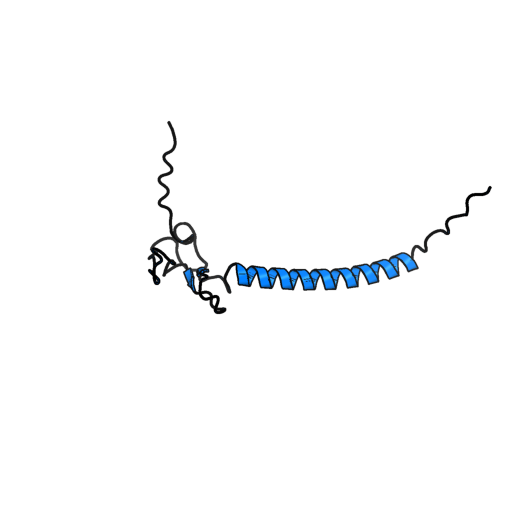 A C 1
ATOM 610 O O . ALA A 1 80 ? -19.121 -3.477 17.714 1.00 88.44 80 ALA A O 1
ATOM 611 N N . ALA A 1 81 ? -17.033 -3.684 16.959 1.00 88.69 81 ALA A N 1
ATOM 612 C CA . ALA A 1 81 ? -16.533 -4.273 18.200 1.00 88.69 81 ALA A CA 1
ATOM 613 C C . ALA A 1 81 ? -16.482 -3.246 19.347 1.00 88.69 81 ALA A C 1
ATOM 615 O O . ALA A 1 81 ? -16.670 -3.597 20.512 1.00 88.69 81 ALA A O 1
ATOM 616 N N . GLN A 1 82 ? -16.240 -1.973 19.035 1.00 88.62 82 GLN A N 1
ATOM 617 C CA . GLN A 1 82 ? -16.207 -0.908 20.027 1.00 88.62 82 GLN A CA 1
ATOM 618 C C . GLN A 1 82 ? -17.617 -0.561 20.510 1.00 88.62 82 GLN A C 1
ATOM 620 O O . GLN A 1 82 ? -17.832 -0.514 21.715 1.00 88.62 82 GLN A O 1
ATOM 625 N N . THR A 1 83 ? -18.601 -0.429 19.614 1.00 87.19 83 THR A N 1
ATOM 626 C CA . THR A 1 83 ? -19.993 -0.141 20.011 1.00 87.19 83 THR A CA 1
ATOM 627 C C . THR A 1 83 ? -20.585 -1.232 20.901 1.00 87.19 83 THR A C 1
ATOM 629 O O . THR A 1 83 ? -21.296 -0.927 21.857 1.00 87.19 83 THR A O 1
ATOM 632 N N . THR A 1 84 ? -20.258 -2.502 20.646 1.00 83.62 84 THR A N 1
ATOM 633 C CA . THR A 1 84 ? -20.695 -3.618 21.503 1.00 83.62 84 THR A CA 1
ATOM 634 C C . THR A 1 84 ? -20.041 -3.580 22.885 1.00 83.62 84 THR A C 1
ATOM 636 O O . THR A 1 84 ? -20.722 -3.794 23.890 1.00 83.62 84 THR A O 1
ATOM 639 N N . ARG A 1 85 ? -18.745 -3.249 22.965 1.00 86.69 85 ARG A N 1
ATOM 640 C CA . ARG A 1 85 ? -18.036 -3.056 24.241 1.00 86.69 85 ARG A CA 1
ATOM 641 C C . ARG A 1 85 ? -18.558 -1.849 25.014 1.00 86.69 85 ARG A C 1
ATOM 643 O O . ARG A 1 85 ? -18.786 -1.964 26.213 1.00 86.69 85 ARG A O 1
ATOM 650 N N . ASP A 1 86 ? -18.784 -0.726 24.343 1.00 86.75 86 ASP A N 1
ATOM 651 C CA . ASP A 1 86 ? -19.288 0.499 24.966 1.00 86.75 86 ASP A CA 1
ATOM 652 C C . ASP A 1 86 ? -20.710 0.307 25.497 1.00 86.75 86 ASP A C 1
ATOM 654 O O . ASP A 1 86 ? -20.992 0.713 26.620 1.00 86.75 86 ASP A O 1
ATOM 658 N N . ALA A 1 87 ? -21.579 -0.394 24.760 1.00 84.12 87 ALA A N 1
ATOM 659 C CA . ALA A 1 87 ? -22.913 -0.749 25.243 1.00 84.12 87 ALA A CA 1
ATOM 660 C C . ALA A 1 87 ? -22.859 -1.657 26.487 1.00 84.12 87 ALA A C 1
ATOM 662 O O . ALA A 1 87 ? -23.604 -1.440 27.445 1.00 84.12 87 ALA A O 1
ATOM 663 N N . ALA A 1 88 ? -21.957 -2.646 26.509 1.00 81.50 88 ALA A N 1
ATOM 664 C CA . ALA A 1 88 ? -21.762 -3.515 27.671 1.00 81.50 88 ALA A CA 1
ATOM 665 C C . ALA A 1 88 ? -21.212 -2.744 28.887 1.00 81.50 88 ALA A C 1
ATOM 667 O O . ALA A 1 88 ? -21.708 -2.911 30.003 1.00 81.50 88 ALA A O 1
ATOM 668 N N . ASN A 1 89 ? -20.235 -1.860 28.669 1.00 83.75 89 ASN A N 1
ATOM 669 C CA . ASN A 1 89 ? -19.667 -1.005 29.712 1.00 83.75 89 ASN A CA 1
ATOM 670 C C . ASN A 1 89 ? -20.704 -0.013 30.249 1.00 83.75 89 ASN A C 1
ATOM 672 O O . ASN A 1 89 ? -20.801 0.168 31.459 1.00 83.75 89 ASN A O 1
ATOM 676 N N . GLN A 1 90 ? -21.520 0.583 29.378 1.00 82.69 90 GLN A N 1
ATOM 677 C CA . GLN A 1 90 ? -22.597 1.483 29.782 1.00 82.69 90 GLN A CA 1
ATOM 678 C C . GLN A 1 90 ? -23.648 0.750 30.623 1.00 82.69 90 GLN A C 1
ATOM 680 O O . GLN A 1 90 ? -24.103 1.288 31.631 1.00 82.69 90 GLN A O 1
ATOM 685 N N . ALA A 1 91 ? -24.008 -0.488 30.270 1.00 80.38 91 ALA A N 1
ATOM 686 C CA . ALA A 1 91 ? -24.920 -1.296 31.079 1.00 80.38 91 ALA A CA 1
ATOM 687 C C . ALA A 1 91 ? -24.349 -1.589 32.480 1.00 80.38 91 ALA A C 1
ATOM 689 O O . ALA A 1 91 ? -25.076 -1.486 33.470 1.00 80.38 91 ALA A O 1
ATOM 690 N N . GLN A 1 92 ? -23.050 -1.892 32.583 1.00 80.69 92 GLN A N 1
ATOM 691 C CA . GLN A 1 92 ? -22.380 -2.078 33.875 1.00 80.69 92 GLN A CA 1
ATOM 692 C C . GLN A 1 92 ? -22.272 -0.780 34.686 1.00 80.69 92 GLN A C 1
ATOM 694 O O . GLN A 1 92 ? -22.518 -0.803 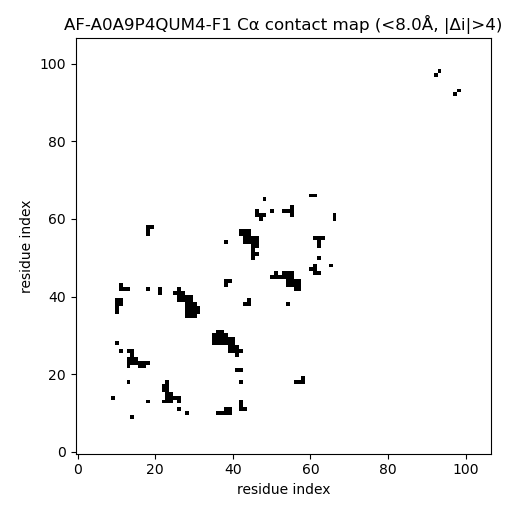35.890 1.00 80.69 92 GLN A O 1
ATOM 699 N N . ASP A 1 93 ? -21.948 0.347 34.051 1.00 81.12 93 ASP A N 1
ATOM 700 C CA . ASP A 1 93 ? -21.884 1.652 34.721 1.00 81.12 93 ASP A CA 1
ATOM 701 C C . ASP A 1 93 ? -23.260 2.064 35.254 1.00 81.12 93 ASP A C 1
ATOM 703 O O . ASP A 1 93 ? -23.389 2.466 36.405 1.00 81.12 93 ASP A O 1
ATOM 707 N N . THR A 1 94 ? -24.320 1.838 34.473 1.00 81.19 94 THR A N 1
ATOM 708 C CA . THR A 1 94 ? -25.700 2.093 34.916 1.00 81.19 94 THR A CA 1
ATOM 709 C C . THR A 1 94 ? -26.093 1.203 36.103 1.00 81.19 94 THR A C 1
ATOM 711 O O . THR A 1 94 ? -26.851 1.635 36.970 1.00 81.19 94 THR A O 1
ATOM 714 N N . PHE A 1 95 ? -25.575 -0.030 36.162 1.00 80.56 95 PHE A N 1
ATOM 715 C CA . PHE A 1 95 ? -25.798 -0.952 37.278 1.00 80.56 95 PHE A CA 1
ATOM 716 C C . PHE A 1 95 ? -25.080 -0.503 38.563 1.00 80.56 95 PHE A C 1
ATOM 718 O O . PHE A 1 95 ? -25.685 -0.521 39.634 1.00 80.56 95 PHE A O 1
ATOM 725 N N . TRP A 1 96 ? -23.815 -0.078 38.473 1.00 81.88 96 TRP A N 1
ATOM 726 C CA . TRP A 1 96 ? -23.015 0.330 39.640 1.00 81.88 96 TRP A CA 1
ATOM 727 C C . TRP A 1 96 ? -23.219 1.791 40.064 1.00 81.88 96 TRP A C 1
ATOM 729 O O . TRP A 1 96 ? -22.998 2.126 41.228 1.00 81.88 96 TRP A O 1
ATOM 739 N N . ASN A 1 97 ? -23.661 2.658 39.154 1.00 82.81 97 ASN A N 1
ATOM 740 C CA . ASN A 1 97 ? -23.879 4.084 39.385 1.00 82.81 97 ASN A CA 1
ATOM 741 C C . ASN A 1 97 ? -25.245 4.532 38.831 1.00 82.81 97 ASN A C 1
ATOM 743 O O . ASN A 1 97 ? -25.319 5.304 37.868 1.00 82.81 97 ASN A O 1
ATOM 747 N N . PRO A 1 98 ? -26.357 4.057 39.424 1.00 75.38 98 PRO A N 1
ATOM 748 C CA . PRO A 1 98 ? -27.687 4.459 38.994 1.00 75.38 98 PRO A CA 1
ATOM 749 C C . PRO A 1 98 ? -27.847 5.973 39.179 1.00 75.38 98 PRO A C 1
ATOM 751 O O . PRO A 1 98 ? -27.623 6.519 40.263 1.00 75.38 98 PRO A O 1
ATOM 754 N N . GLY A 1 99 ? -28.205 6.670 38.098 1.00 71.12 99 GLY A N 1
ATOM 755 C CA . GLY A 1 99 ? -28.271 8.130 38.073 1.00 71.12 99 GLY A CA 1
ATOM 756 C C . GLY A 1 99 ? -29.129 8.693 39.210 1.00 71.12 99 GLY A C 1
ATOM 757 O O . GLY A 1 99 ? -30.269 8.279 39.408 1.00 71.12 99 GLY A O 1
ATOM 758 N N . LYS A 1 100 ? -28.592 9.665 39.959 1.00 71.38 100 LYS A N 1
ATOM 759 C CA . LYS A 1 100 ? -29.344 10.366 41.012 1.00 71.38 100 LYS A CA 1
ATOM 760 C C . LYS A 1 100 ? -30.575 11.027 40.389 1.00 71.38 100 LYS A C 1
ATOM 762 O O . LYS A 1 100 ? -30.427 11.883 39.515 1.00 71.38 100 LYS A O 1
ATOM 767 N N . GLU A 1 101 ? -31.773 10.668 40.855 1.00 65.88 101 GLU A N 1
ATOM 768 C CA . GLU A 1 101 ? -33.010 11.338 40.447 1.00 65.88 101 GLU A CA 1
ATOM 769 C C . GLU A 1 101 ? -32.846 12.856 40.590 1.00 65.88 101 GLU A C 1
ATOM 771 O O . GLU A 1 101 ? -32.532 13.382 41.665 1.00 65.88 101 GLU A O 1
ATOM 776 N N . ARG A 1 102 ? -33.044 13.585 39.486 1.00 64.00 102 ARG A N 1
ATOM 777 C CA . ARG A 1 102 ? -33.053 15.049 39.515 1.00 64.00 102 ARG A CA 1
ATOM 778 C C . ARG A 1 102 ? -34.233 15.483 40.382 1.00 64.00 102 ARG A C 1
ATOM 780 O O . ARG A 1 102 ? -35.380 15.410 39.948 1.00 64.00 102 ARG A O 1
ATOM 787 N N . LYS A 1 103 ? -33.959 15.954 41.603 1.00 66.94 103 LYS A N 1
ATOM 788 C CA . LYS A 1 103 ? -34.977 16.577 42.460 1.00 66.94 103 LYS A CA 1
ATOM 789 C C . LYS A 1 103 ? -35.623 17.730 41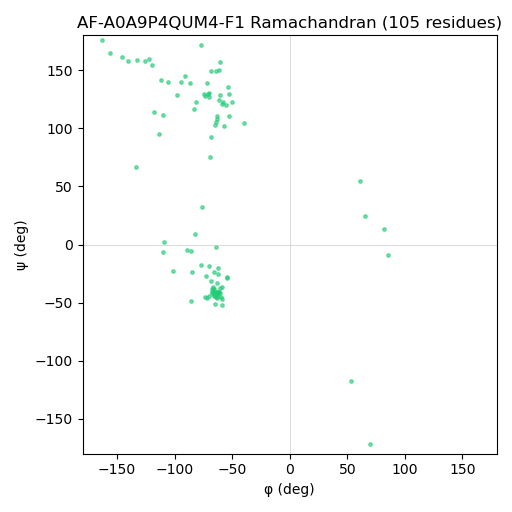.685 1.00 66.94 103 LYS A C 1
ATOM 791 O O . LYS A 1 103 ? -34.923 18.650 41.261 1.00 66.94 103 LYS A O 1
ATOM 796 N N . LYS A 1 104 ? -36.945 17.663 41.474 1.00 68.56 104 LYS A N 1
ATOM 797 C CA . LYS A 1 104 ? -37.710 18.740 40.824 1.00 68.56 104 LYS A CA 1
ATOM 798 C C . LYS A 1 104 ? -37.452 20.066 41.558 1.00 68.56 104 LYS A C 1
ATOM 800 O O . LYS A 1 104 ? -37.483 20.067 42.792 1.00 68.56 104 LYS A O 1
ATOM 805 N N . PRO A 1 105 ? -37.224 21.179 40.837 1.00 68.94 105 PRO A N 1
ATOM 806 C CA . PRO A 1 105 ? -37.106 22.484 41.472 1.00 68.94 105 PRO A CA 1
ATOM 807 C C . PRO A 1 105 ? -38.418 22.808 42.198 1.00 68.94 105 PRO A C 1
ATOM 809 O O . PRO A 1 105 ? -39.502 22.669 41.625 1.00 68.94 105 PRO A O 1
ATOM 812 N N . ARG A 1 106 ? -38.322 23.180 43.480 1.00 69.25 106 ARG A N 1
ATOM 813 C CA . ARG A 1 106 ? -39.468 23.671 44.254 1.00 69.25 106 ARG A CA 1
ATOM 814 C C . ARG A 1 106 ? -39.853 25.053 43.714 1.00 69.25 106 ARG A C 1
ATOM 816 O O . ARG A 1 106 ? -38.972 25.895 43.565 1.00 69.25 106 ARG A O 1
ATOM 823 N N . LYS A 1 107 ? -41.135 25.216 43.372 1.00 68.56 107 LYS A N 1
ATOM 824 C CA . LYS A 1 107 ? -41.758 26.516 43.084 1.00 68.56 107 LYS A CA 1
ATOM 825 C C . LYS A 1 107 ? -41.772 27.388 44.330 1.00 68.56 107 LYS A C 1
ATOM 827 O O . LYS A 1 107 ? -41.907 26.800 45.429 1.00 68.56 107 LYS A O 1
#